Protein AF-A0A6L7SSZ6-F1 (afdb_monomer)

Sequence (116 aa):
MGSAGRGYLGCRHCTGPAGRRDGEGTGDILVRIAESVAECRTQGAIDGSYADTCMVRLRQLSIVCLDEIDDCEIMALAHSHRLSAYDASYLALALREGCALVSLDRRLNEAAVAEA

Structure (mmCIF, N/CA/C/O backbone):
data_AF-A0A6L7SSZ6-F1
#
_entry.id   AF-A0A6L7SSZ6-F1
#
loop_
_atom_site.group_PDB
_atom_site.id
_atom_site.type_symbol
_atom_site.label_atom_id
_atom_site.label_alt_id
_atom_site.label_comp_id
_atom_site.label_asym_id
_atom_site.label_entity_id
_atom_site.label_seq_id
_atom_site.pdbx_PDB_ins_code
_atom_site.Cartn_x
_atom_site.Cartn_y
_atom_site.Cartn_z
_atom_site.occupancy
_atom_site.B_iso_or_equiv
_atom_site.auth_seq_id
_atom_site.auth_comp_id
_atom_site.auth_asym_id
_atom_site.auth_atom_id
_atom_site.pdbx_PDB_model_num
ATOM 1 N N . MET A 1 1 ? -17.975 -5.563 33.595 1.00 38.09 1 MET A N 1
ATOM 2 C CA . MET A 1 1 ? -16.987 -5.918 32.556 1.00 38.09 1 MET A CA 1
ATOM 3 C C . MET A 1 1 ? -17.087 -4.881 31.461 1.00 38.09 1 MET A C 1
ATOM 5 O O . MET A 1 1 ? -18.161 -4.717 30.902 1.00 38.09 1 MET A O 1
ATOM 9 N N . GLY A 1 2 ? -16.035 -4.080 31.306 1.00 37.12 2 GLY A N 1
ATOM 10 C CA . GLY A 1 2 ? -16.028 -2.903 30.447 1.00 37.12 2 GLY A CA 1
ATOM 11 C C . GLY A 1 2 ? -15.559 -3.212 29.030 1.00 37.12 2 GLY A C 1
ATOM 12 O O . GLY A 1 2 ? -14.643 -4.003 28.835 1.00 37.12 2 GLY A O 1
ATOM 13 N N . SER A 1 3 ? -16.151 -2.517 28.069 1.00 36.22 3 SER A N 1
ATOM 14 C CA . SER A 1 3 ? -15.572 -2.266 26.753 1.00 36.22 3 SER A CA 1
ATOM 15 C C . SER A 1 3 ? -15.657 -0.761 26.522 1.00 36.22 3 SER A C 1
ATOM 17 O O . SER A 1 3 ? -16.701 -0.227 26.150 1.00 36.22 3 SER A O 1
ATOM 19 N N . ALA A 1 4 ? -14.567 -0.072 26.855 1.00 37.81 4 ALA A N 1
ATOM 20 C CA . ALA A 1 4 ? -14.392 1.343 26.583 1.00 37.81 4 ALA A CA 1
ATOM 21 C C . ALA A 1 4 ? -14.331 1.549 25.064 1.00 37.81 4 ALA A C 1
ATOM 23 O O . ALA A 1 4 ? -13.475 0.975 24.390 1.00 37.81 4 ALA A O 1
ATOM 24 N N . GLY A 1 5 ? -15.258 2.349 24.538 1.00 33.84 5 GLY A N 1
ATOM 25 C CA . GLY A 1 5 ? -15.229 2.807 23.156 1.00 33.84 5 GLY A CA 1
ATOM 26 C C . GLY A 1 5 ? -13.946 3.590 22.894 1.00 33.84 5 GLY A C 1
ATOM 27 O O . GLY A 1 5 ? -13.624 4.533 23.618 1.00 33.84 5 GLY A O 1
ATOM 28 N N . ARG A 1 6 ? -13.201 3.179 21.865 1.00 41.69 6 ARG A N 1
ATOM 29 C CA . ARG A 1 6 ? -12.061 3.927 21.336 1.00 41.69 6 ARG A CA 1
ATOM 30 C C . ARG A 1 6 ? -12.592 5.198 20.677 1.00 41.69 6 ARG A C 1
ATOM 32 O O . ARG A 1 6 ? -13.048 5.180 19.542 1.00 41.69 6 ARG A O 1
ATOM 39 N N . GLY A 1 7 ? -12.577 6.293 21.431 1.00 32.88 7 GLY A N 1
ATOM 40 C CA . GLY A 1 7 ? -12.755 7.629 20.884 1.00 32.88 7 GLY A CA 1
ATOM 41 C C . GLY A 1 7 ? -11.525 7.993 20.063 1.00 32.88 7 GLY A C 1
ATOM 42 O O . GLY A 1 7 ? -10.442 8.161 20.622 1.00 32.88 7 GLY A O 1
ATOM 43 N N . TYR A 1 8 ? -11.689 8.118 18.748 1.00 37.44 8 TYR A N 1
ATOM 44 C CA . TYR A 1 8 ? -10.710 8.789 17.903 1.00 37.44 8 TYR A CA 1
ATOM 45 C C . TYR A 1 8 ? -10.690 10.263 18.317 1.00 37.44 8 TYR A C 1
ATOM 47 O O . TYR A 1 8 ? -11.642 11.013 18.098 1.00 37.44 8 TYR A O 1
ATOM 55 N N . LEU A 1 9 ? -9.629 10.658 19.019 1.00 45.81 9 LEU A N 1
ATOM 56 C CA . LEU A 1 9 ? -9.369 12.048 19.369 1.00 45.81 9 LEU A CA 1
ATOM 57 C C . LEU A 1 9 ? -9.176 12.834 18.072 1.00 45.81 9 LEU A C 1
ATOM 59 O O . LEU A 1 9 ? -8.203 12.636 17.351 1.00 45.81 9 LEU A O 1
ATOM 63 N N . GLY A 1 10 ? -10.143 13.709 17.792 1.00 36.81 10 GLY A N 1
ATOM 64 C CA . GLY A 1 10 ? -10.191 14.541 16.600 1.00 36.81 10 GLY A CA 1
ATOM 65 C C . GLY A 1 10 ? -8.918 15.361 16.398 1.00 36.81 10 GLY A C 1
ATOM 66 O O . GLY A 1 10 ? -8.495 16.123 17.276 1.00 36.81 10 GLY A O 1
ATOM 67 N N . CYS A 1 11 ? -8.345 15.222 15.204 1.00 37.22 11 CYS A N 1
ATOM 68 C CA . CYS A 1 11 ? -7.296 16.083 14.683 1.00 37.22 11 CYS A CA 1
ATOM 69 C C . CYS A 1 11 ? -7.852 17.512 14.560 1.00 37.22 11 CYS A C 1
ATOM 71 O O . CYS A 1 11 ? -8.632 17.819 13.663 1.00 37.22 11 CYS A O 1
ATOM 73 N N . ARG A 1 12 ? -7.479 18.412 15.479 1.00 41.75 12 ARG A N 1
ATOM 74 C CA . ARG A 1 12 ? -7.939 19.819 15.478 1.00 41.75 12 ARG A CA 1
ATOM 75 C C . ARG A 1 12 ? -7.261 20.687 14.406 1.00 41.75 12 ARG A C 1
ATOM 77 O O . ARG A 1 12 ? -7.310 21.908 14.509 1.00 41.75 12 ARG A O 1
ATOM 84 N N . HIS A 1 13 ? -6.590 20.084 13.424 1.00 39.78 13 HIS A N 1
ATOM 85 C CA . HIS A 1 13 ? -5.789 20.807 12.434 1.00 39.78 13 HIS A CA 1
ATOM 86 C C . HIS A 1 13 ? -6.398 20.821 11.022 1.00 39.78 13 HIS A C 1
ATOM 88 O O . HIS A 1 13 ? -5.914 21.540 10.154 1.00 39.78 13 HIS A O 1
ATOM 94 N N . CYS A 1 14 ? -7.499 20.102 10.793 1.00 38.84 14 CYS A N 1
ATOM 95 C CA . CYS A 1 14 ? -8.150 20.002 9.485 1.00 38.84 14 CYS A CA 1
ATOM 96 C C . CYS A 1 14 ? -9.321 20.989 9.356 1.00 38.84 14 CYS A C 1
ATOM 98 O O . CYS A 1 14 ? -10.461 20.597 9.132 1.00 38.84 14 CYS A O 1
ATOM 100 N N . THR A 1 15 ? -9.066 22.286 9.523 1.00 41.16 15 THR A N 1
ATOM 101 C CA . THR A 1 15 ? -10.016 23.338 9.117 1.00 41.16 15 THR A CA 1
ATOM 102 C C . THR A 1 15 ? -9.377 24.184 8.026 1.00 41.16 15 THR A C 1
ATOM 104 O O . THR A 1 15 ? -8.845 25.258 8.286 1.00 41.16 15 THR A O 1
ATOM 107 N N . GLY A 1 16 ? -9.417 23.668 6.798 1.00 35.00 16 GLY A N 1
ATOM 108 C CA . GLY A 1 16 ? -9.105 24.391 5.566 1.00 35.00 16 GLY A CA 1
ATOM 109 C C . GLY A 1 16 ? -10.101 23.972 4.480 1.00 35.00 16 GLY A C 1
ATOM 110 O O . GLY A 1 16 ? -10.507 22.809 4.470 1.00 35.00 16 GLY A O 1
ATOM 111 N N . PRO A 1 17 ? -10.571 24.891 3.618 1.00 36.28 17 PRO A N 1
ATOM 112 C CA . PRO A 1 17 ? -11.636 24.589 2.671 1.00 36.28 17 PRO A CA 1
ATOM 113 C C . PRO A 1 17 ? -11.168 23.521 1.681 1.00 36.28 17 PRO A C 1
ATOM 115 O O . PRO A 1 17 ? -10.070 23.619 1.136 1.00 36.28 17 PRO A O 1
ATOM 118 N N . ALA A 1 18 ? -12.026 22.523 1.456 1.00 42.91 18 ALA A N 1
ATOM 119 C CA . ALA A 1 18 ? -11.896 21.503 0.424 1.00 42.91 18 ALA A CA 1
ATOM 120 C C . ALA A 1 18 ? -11.841 22.170 -0.962 1.00 42.91 18 ALA A C 1
ATOM 122 O O . ALA A 1 18 ? -12.848 22.342 -1.649 1.00 42.91 18 ALA A O 1
ATOM 123 N N . GLY A 1 19 ? -10.652 22.633 -1.340 1.00 32.94 19 GLY A N 1
ATOM 124 C CA . GLY A 1 19 ? -10.360 23.095 -2.681 1.00 32.94 19 GLY A CA 1
ATOM 125 C C . GLY A 1 19 ? -10.348 21.885 -3.597 1.00 32.94 19 GLY A C 1
ATOM 126 O O . GLY A 1 19 ? -9.519 20.994 -3.417 1.00 32.94 19 GLY A O 1
ATOM 127 N N . ARG A 1 20 ? -11.265 21.867 -4.572 1.00 39.50 20 ARG A N 1
ATOM 128 C CA . ARG A 1 20 ? -11.129 21.051 -5.783 1.00 39.50 20 ARG A CA 1
ATOM 129 C C . ARG A 1 20 ? -9.689 21.183 -6.269 1.00 39.50 20 ARG A C 1
ATOM 131 O O . ARG A 1 20 ? -9.262 22.287 -6.604 1.00 39.50 20 ARG A O 1
ATOM 138 N N . ARG A 1 21 ? -8.948 20.081 -6.245 1.00 41.78 21 ARG A N 1
ATOM 139 C CA . ARG A 1 21 ? -7.670 19.969 -6.934 1.00 41.78 21 ARG A CA 1
ATOM 140 C C . ARG A 1 21 ? -7.912 19.056 -8.112 1.00 41.78 21 ARG A C 1
ATOM 142 O O . ARG A 1 21 ? -8.207 17.878 -7.946 1.00 41.78 21 ARG A O 1
ATOM 149 N N . ASP A 1 22 ? -7.905 19.687 -9.274 1.00 34.69 22 ASP A N 1
ATOM 150 C CA . ASP A 1 22 ? -7.999 19.047 -10.568 1.00 34.69 22 ASP A CA 1
ATOM 151 C C . ASP A 1 22 ? -6.916 17.960 -10.654 1.00 34.69 22 ASP A C 1
ATOM 153 O O . ASP A 1 22 ? -5.771 18.166 -10.245 1.00 34.69 22 ASP A O 1
ATOM 157 N N . GLY A 1 23 ? -7.338 16.765 -11.069 1.00 40.56 23 GLY A N 1
ATOM 158 C CA . GLY A 1 23 ? -6.553 15.540 -11.015 1.00 40.56 23 GLY A CA 1
ATOM 159 C C . GLY A 1 23 ? -5.404 15.545 -12.011 1.00 40.56 23 GLY A C 1
ATOM 160 O O . GLY A 1 23 ? -5.582 15.183 -13.172 1.00 40.56 23 GLY A O 1
ATOM 161 N N . GLU A 1 24 ? -4.215 15.898 -11.534 1.00 38.41 24 GLU A N 1
ATOM 162 C CA . GLU A 1 24 ? -2.971 15.718 -12.274 1.00 38.41 24 GLU A CA 1
ATOM 163 C C . GLU A 1 24 ? -1.961 14.942 -11.413 1.00 38.41 24 GLU A C 1
ATOM 165 O O . GLU A 1 24 ? -1.105 15.485 -10.718 1.00 38.41 24 GLU A O 1
ATOM 170 N N . GLY A 1 25 ? -2.163 13.620 -11.425 1.00 43.94 25 GLY A N 1
ATOM 171 C CA . GLY A 1 25 ? -1.136 12.579 -11.490 1.00 43.94 25 GLY A CA 1
ATOM 172 C C . GLY A 1 25 ? 0.022 12.667 -10.503 1.00 43.94 25 GLY A C 1
ATOM 173 O O . GLY A 1 25 ? 1.135 13.007 -10.891 1.00 43.94 25 GLY A O 1
ATOM 174 N N . THR A 1 26 ? -0.195 12.268 -9.249 1.00 42.97 26 THR A N 1
ATOM 175 C CA . THR A 1 26 ? 0.906 12.093 -8.274 1.00 42.97 26 THR A CA 1
ATOM 176 C C . THR A 1 26 ? 1.162 10.624 -7.892 1.00 42.97 26 THR A C 1
ATOM 178 O O . THR A 1 26 ? 1.981 10.337 -7.025 1.00 42.97 26 THR A O 1
ATOM 181 N N . GLY A 1 27 ? 0.574 9.642 -8.579 1.00 50.62 27 GLY A N 1
ATOM 182 C CA . GLY A 1 27 ? 0.828 8.247 -8.209 1.00 50.62 27 GLY A CA 1
ATOM 183 C C . GLY A 1 27 ? 0.410 7.217 -9.235 1.00 50.62 27 GLY A C 1
ATOM 184 O O . GLY A 1 27 ? -0.319 6.293 -8.892 1.00 50.62 27 GLY A O 1
ATOM 185 N N . ASP A 1 28 ? 0.873 7.334 -10.479 1.00 60.53 28 ASP A N 1
ATOM 186 C CA . ASP A 1 28 ? 0.693 6.233 -11.421 1.00 60.53 28 ASP A CA 1
ATOM 187 C C . ASP A 1 28 ? 1.584 5.058 -10.982 1.00 60.53 28 ASP A C 1
ATOM 189 O O . ASP A 1 28 ? 2.798 5.039 -11.201 1.00 60.53 28 ASP A O 1
ATOM 193 N N . ILE A 1 29 ? 0.979 4.071 -10.318 1.00 64.69 29 ILE A N 1
ATOM 194 C CA . ILE A 1 29 ? 1.622 2.808 -9.930 1.00 64.69 29 ILE A CA 1
ATOM 195 C C . ILE A 1 29 ? 2.332 2.179 -11.143 1.00 64.69 29 ILE A C 1
ATOM 197 O O . ILE A 1 29 ? 3.377 1.543 -10.984 1.00 64.69 29 ILE A O 1
ATOM 201 N N . LEU A 1 30 ? 1.836 2.413 -12.365 1.00 60.16 30 LEU A N 1
ATOM 202 C CA . LEU A 1 30 ? 2.461 1.929 -13.593 1.00 60.16 30 LEU A CA 1
ATOM 203 C C . LEU A 1 30 ? 3.817 2.585 -13.867 1.00 60.16 30 LEU A C 1
ATOM 205 O O . LE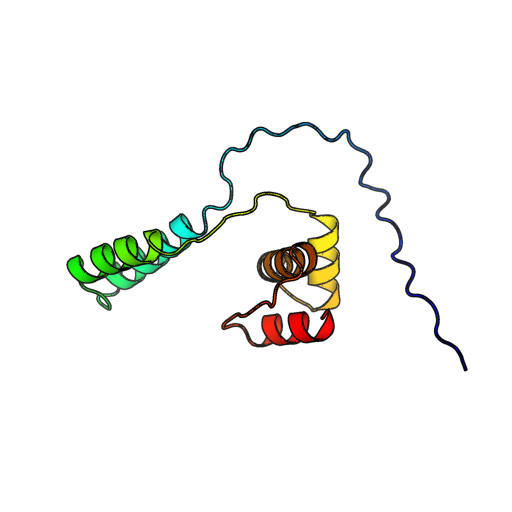U A 1 30 ? 4.697 1.910 -14.400 1.00 60.16 30 LEU A O 1
ATOM 209 N N . VAL A 1 31 ? 4.022 3.850 -13.486 1.00 63.31 31 VAL A N 1
ATOM 210 C CA . VAL A 1 31 ? 5.322 4.533 -13.622 1.00 63.31 31 VAL A CA 1
ATOM 211 C C . VAL A 1 31 ? 6.353 3.871 -12.715 1.00 63.31 31 VAL A C 1
ATOM 213 O O . VAL A 1 31 ? 7.432 3.515 -13.181 1.00 63.31 31 VAL A O 1
ATOM 216 N N . ARG A 1 32 ? 5.995 3.573 -11.461 1.00 66.19 32 ARG A N 1
ATOM 217 C CA . ARG A 1 32 ? 6.897 2.857 -10.541 1.00 66.19 32 ARG A CA 1
ATOM 218 C C . ARG A 1 32 ? 7.194 1.428 -10.988 1.00 66.19 32 ARG A C 1
ATOM 220 O O . ARG A 1 32 ? 8.322 0.959 -10.840 1.00 66.19 32 ARG A O 1
ATOM 227 N N . ILE A 1 33 ? 6.203 0.724 -11.538 1.00 70.12 33 ILE A N 1
ATOM 228 C CA . ILE A 1 33 ? 6.426 -0.616 -12.095 1.00 70.12 33 ILE A CA 1
ATOM 229 C C . ILE A 1 33 ? 7.353 -0.534 -13.317 1.00 70.12 33 ILE A C 1
ATOM 231 O O . ILE A 1 33 ? 8.275 -1.340 -13.431 1.00 70.12 33 ILE A O 1
ATOM 235 N N . ALA A 1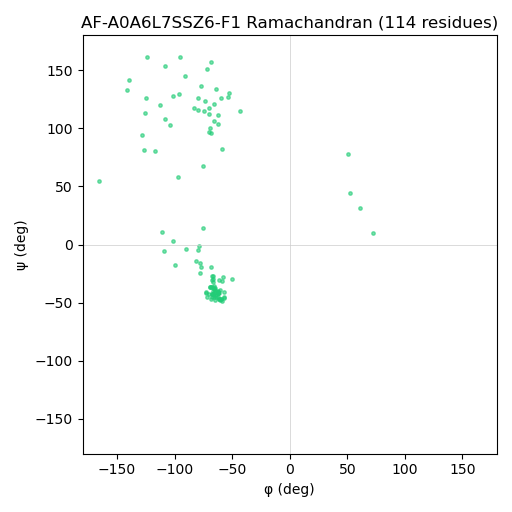 34 ? 7.166 0.453 -14.197 1.00 67.94 34 ALA A N 1
ATOM 236 C CA . ALA A 1 34 ? 8.033 0.664 -15.354 1.00 67.94 34 ALA A CA 1
ATOM 237 C C . ALA A 1 34 ? 9.481 0.980 -14.946 1.00 67.94 34 ALA A C 1
ATOM 239 O O . ALA A 1 34 ? 10.413 0.437 -15.540 1.00 67.94 34 ALA A O 1
ATOM 240 N N . GLU A 1 35 ? 9.674 1.805 -13.914 1.00 73.31 35 GLU A N 1
ATOM 241 C CA . GLU A 1 35 ? 10.992 2.110 -13.346 1.00 73.31 35 GLU A CA 1
ATOM 242 C C . GLU A 1 35 ? 11.671 0.855 -12.786 1.00 73.31 35 GLU A C 1
ATOM 244 O O . GLU A 1 35 ? 12.822 0.578 -13.126 1.00 73.31 35 GLU A O 1
ATOM 249 N N . SER A 1 36 ? 10.948 0.041 -12.011 1.00 73.81 36 SER A N 1
ATOM 250 C CA . SER A 1 36 ? 11.478 -1.223 -11.483 1.00 73.81 36 SER A CA 1
ATOM 251 C C . SER A 1 36 ? 11.860 -2.203 -12.602 1.00 73.81 36 SER A C 1
ATOM 253 O O . SER A 1 36 ? 12.926 -2.818 -12.556 1.00 73.81 36 SER A O 1
ATOM 255 N N . VAL A 1 37 ? 11.041 -2.309 -13.654 1.00 69.88 37 VAL A N 1
ATOM 256 C CA . VAL A 1 37 ? 11.350 -3.140 -14.831 1.00 69.88 37 VAL A CA 1
ATOM 257 C C . VAL A 1 37 ? 12.584 -2.612 -15.576 1.00 69.88 37 VAL A C 1
ATOM 259 O O . VAL A 1 37 ? 13.422 -3.404 -16.020 1.00 69.88 37 VAL A O 1
ATOM 262 N N . ALA A 1 38 ? 12.739 -1.290 -15.689 1.00 66.69 38 ALA A N 1
ATOM 263 C CA . ALA A 1 38 ? 13.914 -0.672 -16.297 1.00 66.69 38 ALA A CA 1
ATOM 264 C C . ALA A 1 38 ? 15.193 -0.929 -15.481 1.00 66.69 38 ALA A C 1
ATOM 266 O O . ALA A 1 38 ? 16.245 -1.190 -16.065 1.00 66.69 38 ALA A O 1
ATOM 267 N N . GLU A 1 39 ? 15.107 -0.926 -14.152 1.00 75.50 39 GLU A N 1
ATOM 268 C CA . GLU A 1 39 ? 16.230 -1.251 -13.268 1.00 75.50 39 GLU A CA 1
ATOM 269 C C . GLU A 1 39 ? 16.643 -2.730 -13.375 1.00 75.50 39 GLU A C 1
ATOM 271 O O . GLU A 1 39 ? 17.824 -3.046 -13.522 1.00 75.50 39 GLU A O 1
ATOM 276 N N . CYS A 1 40 ? 15.687 -3.663 -13.422 1.00 64.75 40 CYS A N 1
ATOM 277 C CA . CYS A 1 40 ? 16.008 -5.076 -13.659 1.00 64.75 40 CYS A CA 1
ATOM 278 C C . CYS A 1 40 ? 16.680 -5.309 -15.025 1.00 64.75 40 CYS A C 1
ATOM 280 O O . CYS A 1 40 ? 17.514 -6.211 -15.167 1.00 64.75 40 CYS A O 1
ATOM 282 N N . ARG A 1 41 ? 16.359 -4.485 -16.032 1.00 64.06 41 ARG A N 1
ATOM 283 C CA . ARG A 1 41 ? 17.035 -4.511 -17.335 1.00 64.06 41 ARG A CA 1
ATOM 284 C C . ARG A 1 41 ? 18.489 -4.050 -17.230 1.00 64.06 41 ARG A C 1
ATOM 286 O O . ARG A 1 41 ? 19.361 -4.696 -17.808 1.00 64.06 41 ARG A O 1
ATOM 293 N N . THR A 1 42 ? 18.778 -2.961 -16.513 1.00 70.50 42 THR A N 1
ATOM 294 C CA . THR A 1 42 ? 20.161 -2.459 -16.371 1.00 70.50 42 THR A CA 1
ATOM 295 C C . THR A 1 42 ? 21.044 -3.411 -15.564 1.00 70.50 42 THR A C 1
ATOM 297 O O . THR A 1 42 ? 22.244 -3.490 -15.817 1.00 70.50 42 THR A O 1
ATOM 300 N N . GLN A 1 43 ? 20.449 -4.198 -14.666 1.00 73.50 43 GLN A N 1
ATOM 301 C CA . GLN A 1 43 ? 21.120 -5.267 -13.918 1.00 73.50 43 GLN A CA 1
ATOM 302 C C . GLN A 1 43 ? 21.323 -6.563 -14.733 1.00 73.50 43 GLN A C 1
ATOM 304 O O . GLN A 1 43 ? 21.896 -7.524 -14.222 1.00 73.50 43 GLN A O 1
ATOM 309 N N . GLY A 1 44 ? 20.872 -6.612 -15.994 1.00 68.50 44 GLY A N 1
ATOM 310 C CA . GLY A 1 44 ? 21.030 -7.772 -16.881 1.00 68.50 44 GLY A CA 1
ATOM 311 C C . GLY A 1 44 ? 20.148 -8.972 -16.523 1.00 68.50 44 GLY A C 1
ATOM 312 O O . GLY A 1 44 ? 20.324 -10.048 -17.090 1.00 68.50 44 GLY A O 1
ATOM 313 N N . ALA A 1 45 ? 19.196 -8.801 -15.601 1.00 68.06 45 ALA A N 1
ATOM 314 C CA . ALA A 1 45 ? 18.279 -9.856 -15.179 1.00 68.06 45 ALA A CA 1
ATOM 315 C C . ALA A 1 45 ? 17.159 -10.114 -16.207 1.00 68.06 45 ALA A C 1
ATOM 317 O O . ALA A 1 45 ? 16.524 -11.167 -16.168 1.00 68.06 45 ALA A O 1
ATOM 318 N N . ILE A 1 46 ? 16.898 -9.159 -17.113 1.00 72.44 46 ILE A N 1
ATOM 319 C CA . ILE A 1 46 ? 15.787 -9.197 -18.074 1.00 72.44 46 ILE A CA 1
ATOM 320 C C . ILE A 1 46 ? 16.229 -8.635 -19.440 1.00 72.44 46 ILE A C 1
ATOM 322 O O . ILE A 1 46 ? 16.830 -7.563 -19.515 1.00 72.44 46 ILE A O 1
ATOM 326 N N . ASP A 1 47 ? 15.903 -9.344 -20.527 1.00 76.50 47 ASP A N 1
ATOM 327 C CA . ASP A 1 47 ? 16.070 -8.890 -21.919 1.00 76.50 47 ASP A CA 1
ATOM 328 C C . ASP A 1 47 ? 15.058 -7.780 -22.295 1.00 76.50 47 ASP A C 1
ATOM 330 O O . ASP A 1 47 ? 13.937 -7.736 -21.789 1.00 76.50 47 ASP A O 1
ATOM 334 N N . GLY A 1 48 ? 15.428 -6.897 -23.229 1.00 70.12 48 GLY A N 1
ATOM 335 C CA . GLY A 1 48 ? 14.583 -5.792 -23.690 1.00 70.12 48 GLY A CA 1
ATOM 336 C C . GLY A 1 48 ? 13.223 -6.235 -24.242 1.00 70.12 48 GLY A C 1
ATOM 337 O O . GLY A 1 48 ? 12.215 -5.622 -23.898 1.00 70.12 48 GLY A O 1
ATOM 338 N N . SER A 1 49 ? 13.159 -7.331 -25.011 1.00 76.19 49 SER A N 1
ATOM 339 C CA . SER A 1 49 ? 11.875 -7.817 -25.552 1.00 76.19 49 SER A CA 1
ATOM 340 C C . SER A 1 49 ? 10.939 -8.342 -24.455 1.00 76.19 49 SER A C 1
ATOM 342 O O . SER A 1 49 ? 9.711 -8.222 -24.542 1.00 76.19 49 SER A O 1
ATOM 344 N N . TYR A 1 50 ? 11.525 -8.884 -23.384 1.00 76.44 50 TYR A N 1
ATOM 345 C CA . TYR A 1 50 ? 10.787 -9.385 -22.234 1.00 76.44 50 TYR A CA 1
ATOM 346 C C . TYR A 1 50 ? 10.220 -8.238 -21.388 1.00 76.44 50 TYR A C 1
ATOM 348 O O . TYR A 1 50 ? 9.062 -8.303 -20.979 1.00 76.44 50 TYR A O 1
ATOM 356 N N . ALA A 1 51 ? 10.984 -7.159 -21.189 1.00 73.88 51 ALA A N 1
ATOM 357 C CA . ALA A 1 51 ? 10.517 -5.958 -20.491 1.00 73.88 51 ALA A CA 1
ATOM 358 C C . ALA A 1 51 ? 9.301 -5.319 -21.190 1.00 73.88 51 ALA A C 1
ATOM 360 O O . ALA A 1 51 ? 8.286 -5.053 -20.541 1.00 73.88 51 ALA A O 1
ATOM 361 N N . ASP A 1 52 ? 9.357 -5.160 -22.515 1.00 77.88 52 ASP A N 1
ATOM 362 C CA . ASP A 1 52 ? 8.252 -4.591 -23.298 1.00 77.88 52 ASP A CA 1
ATOM 363 C C . ASP A 1 52 ? 6.999 -5.478 -23.238 1.00 77.88 52 ASP A C 1
ATOM 365 O O . ASP A 1 52 ? 5.885 -4.996 -23.012 1.00 77.88 52 ASP A O 1
ATOM 369 N N . THR A 1 53 ? 7.177 -6.798 -23.361 1.00 83.25 53 THR A N 1
ATOM 370 C CA . THR A 1 53 ? 6.077 -7.770 -23.255 1.00 83.25 53 THR A CA 1
ATOM 371 C C . THR A 1 53 ? 5.419 -7.732 -21.874 1.00 83.25 53 THR A C 1
ATOM 373 O O . THR A 1 53 ? 4.190 -7.794 -21.771 1.00 83.25 53 THR A O 1
ATOM 376 N N . CYS A 1 54 ? 6.211 -7.600 -20.807 1.00 76.31 54 CYS A N 1
ATOM 377 C CA . CYS A 1 54 ? 5.700 -7.441 -19.447 1.00 76.31 54 CYS A CA 1
ATOM 378 C C . CYS A 1 54 ? 4.852 -6.174 -19.314 1.00 76.31 54 CYS A C 1
ATOM 380 O O . CYS A 1 54 ? 3.734 -6.251 -18.806 1.00 76.31 54 CYS A O 1
ATOM 382 N N . MET A 1 55 ? 5.323 -5.035 -19.829 1.00 81.00 55 MET A N 1
ATOM 383 C CA . MET A 1 55 ? 4.574 -3.776 -19.756 1.00 81.00 55 MET A CA 1
ATOM 384 C C . MET A 1 55 ? 3.267 -3.819 -20.556 1.00 81.00 55 MET A C 1
ATOM 386 O O . MET A 1 55 ? 2.250 -3.305 -20.089 1.00 81.00 55 MET A O 1
ATOM 390 N N . VAL A 1 56 ? 3.251 -4.471 -21.725 1.00 83.44 56 VAL A N 1
ATOM 391 C CA . VAL A 1 56 ? 2.015 -4.676 -22.502 1.00 83.44 56 VAL A CA 1
ATOM 392 C C . VAL A 1 56 ? 1.005 -5.512 -21.717 1.00 83.44 56 VAL A C 1
ATOM 394 O O . VAL A 1 56 ? -0.165 -5.140 -21.648 1.00 83.44 56 VAL A O 1
ATOM 397 N N . ARG A 1 57 ? 1.443 -6.606 -21.085 1.00 82.81 57 ARG A N 1
ATOM 398 C CA . ARG A 1 57 ? 0.565 -7.458 -20.265 1.00 82.81 57 ARG A CA 1
ATOM 399 C C . ARG A 1 57 ? 0.061 -6.739 -19.016 1.00 82.81 57 ARG A C 1
ATOM 401 O O . ARG A 1 57 ? -1.111 -6.865 -18.685 1.00 82.81 57 ARG A O 1
ATOM 408 N N . LEU A 1 58 ? 0.911 -5.956 -18.354 1.00 80.00 58 LEU A N 1
ATOM 409 C CA . LEU A 1 58 ? 0.529 -5.164 -17.181 1.00 80.00 58 LEU A CA 1
ATOM 410 C C . LEU A 1 58 ? -0.545 -4.128 -17.520 1.00 80.00 58 LEU A C 1
ATOM 412 O O . LEU A 1 58 ? -1.504 -3.985 -16.772 1.00 80.00 58 LEU A O 1
ATOM 416 N N . ARG A 1 59 ? -0.438 -3.464 -18.677 1.00 77.56 59 ARG A N 1
ATOM 417 C CA . ARG A 1 59 ? -1.457 -2.509 -19.151 1.00 77.56 59 ARG A CA 1
ATOM 418 C C . ARG A 1 59 ? -2.786 -3.162 -19.536 1.00 77.56 59 ARG A C 1
ATOM 420 O O . ARG A 1 59 ? -3.788 -2.465 -19.634 1.00 77.56 59 ARG A O 1
ATOM 427 N N . GLN A 1 60 ? -2.799 -4.470 -19.791 1.00 82.50 60 GLN A N 1
ATOM 428 C CA . GLN A 1 60 ? -4.028 -5.227 -20.051 1.00 82.50 60 GLN A CA 1
ATOM 429 C C . GLN A 1 60 ? -4.757 -5.621 -18.760 1.00 82.50 60 GLN A C 1
ATOM 431 O O . GLN A 1 60 ? -5.919 -6.021 -18.822 1.00 82.50 60 GLN A O 1
ATOM 436 N N . LEU A 1 61 ? -4.101 -5.514 -17.601 1.00 78.31 61 LEU A N 1
ATOM 437 C CA . LEU A 1 61 ? -4.758 -5.673 -16.312 1.00 78.31 61 LEU A CA 1
ATOM 438 C C . LEU A 1 61 ? -5.547 -4.401 -15.996 1.00 78.31 61 LEU A C 1
ATOM 440 O O . LEU A 1 61 ? -5.061 -3.287 -16.176 1.00 78.31 61 LEU A O 1
ATOM 444 N N . SER A 1 62 ? -6.767 -4.567 -15.496 1.00 69.88 62 SER A N 1
ATOM 445 C CA . SER A 1 62 ? -7.638 -3.473 -15.064 1.00 69.88 62 SER A CA 1
ATOM 446 C C . SER A 1 62 ? -7.171 -2.900 -13.721 1.00 69.88 62 SER A C 1
ATOM 448 O O . SER A 1 62 ? -7.824 -3.091 -12.695 1.00 69.88 62 SER A O 1
ATOM 450 N N . ILE A 1 63 ? -6.007 -2.247 -13.722 1.00 73.44 63 ILE A N 1
ATOM 451 C CA . ILE A 1 63 ? -5.442 -1.548 -12.564 1.00 73.44 63 ILE A CA 1
ATOM 452 C C . ILE A 1 63 ? -6.076 -0.159 -12.508 1.00 73.44 63 ILE A C 1
ATOM 454 O O . ILE A 1 63 ? -5.917 0.642 -13.427 1.00 73.44 63 ILE A O 1
ATOM 458 N N . VAL A 1 64 ? -6.806 0.114 -11.431 1.00 74.44 64 VAL A N 1
ATOM 459 C CA . VAL A 1 64 ? -7.414 1.422 -11.170 1.00 74.44 64 VAL A CA 1
ATOM 460 C C . VAL A 1 64 ? -6.552 2.146 -10.144 1.00 74.44 64 VAL A C 1
ATOM 462 O O . VAL A 1 64 ? -6.253 1.590 -9.090 1.00 74.44 64 VAL A O 1
ATOM 465 N N . CYS A 1 65 ? -6.152 3.376 -10.459 1.00 70.12 65 CYS A N 1
ATOM 466 C CA . CYS A 1 65 ? -5.497 4.265 -9.505 1.00 70.12 65 CYS A CA 1
ATOM 467 C C . CYS A 1 65 ? -6.557 5.190 -8.905 1.00 70.12 65 CYS A C 1
ATOM 469 O O . CYS A 1 65 ? -7.350 5.780 -9.639 1.00 70.12 65 CYS A O 1
ATOM 471 N N . LEU A 1 66 ? -6.590 5.277 -7.578 1.00 71.12 66 LEU A N 1
ATOM 472 C CA . LEU A 1 66 ? -7.515 6.129 -6.839 1.00 71.12 66 LEU A CA 1
ATOM 473 C C . LEU A 1 66 ? -6.701 7.231 -6.158 1.00 71.12 66 LEU A C 1
ATOM 475 O O . LEU A 1 66 ? -5.816 6.936 -5.360 1.00 71.12 66 LEU A O 1
ATOM 479 N N . ASP A 1 67 ? -7.006 8.485 -6.489 1.00 67.81 67 ASP A N 1
ATOM 480 C CA . ASP A 1 67 ? -6.237 9.661 -6.047 1.00 67.81 67 ASP A CA 1
ATOM 481 C C . ASP A 1 67 ? -6.738 10.256 -4.720 1.00 67.81 67 ASP A C 1
ATOM 483 O O . ASP A 1 67 ? -6.156 11.204 -4.191 1.00 67.81 67 ASP A O 1
ATOM 487 N N . GLU A 1 68 ? -7.825 9.723 -4.160 1.00 69.19 68 GLU A N 1
ATOM 488 C CA . GLU A 1 68 ? -8.335 10.199 -2.880 1.00 69.19 68 GLU A CA 1
ATOM 489 C C . GLU A 1 68 ? -7.433 9.704 -1.747 1.00 69.19 68 GLU A C 1
ATOM 491 O O . GLU A 1 68 ? -7.342 8.503 -1.483 1.00 69.19 68 GLU A O 1
ATOM 496 N N . ILE A 1 69 ? -6.781 10.646 -1.070 1.00 74.56 69 ILE A N 1
ATOM 497 C CA . ILE A 1 69 ? -5.864 10.405 0.041 1.00 74.56 69 ILE A CA 1
ATOM 498 C C . ILE A 1 69 ? -6.334 11.226 1.246 1.00 74.56 69 ILE A C 1
ATOM 500 O O . ILE A 1 69 ? -6.491 12.443 1.140 1.00 74.56 69 ILE A O 1
ATOM 504 N N . ASP A 1 70 ? -6.528 10.570 2.393 1.00 84.62 70 ASP A N 1
ATOM 505 C CA . ASP A 1 70 ? -6.696 11.233 3.690 1.00 84.62 70 ASP A CA 1
ATOM 506 C C . ASP A 1 70 ? -5.400 11.093 4.504 1.00 84.62 70 ASP A C 1
ATOM 508 O O . ASP A 1 70 ? -5.095 10.046 5.079 1.00 84.62 70 ASP A O 1
ATOM 512 N N . ASP A 1 71 ? -4.619 12.175 4.559 1.00 86.00 71 ASP A N 1
ATOM 513 C CA . ASP A 1 71 ? -3.339 12.202 5.272 1.00 86.00 71 ASP A CA 1
ATOM 514 C C . ASP A 1 71 ? -3.490 11.879 6.770 1.00 86.00 71 ASP A C 1
ATOM 516 O O . ASP A 1 71 ? -2.584 11.306 7.379 1.00 86.00 71 ASP A O 1
ATOM 520 N N . CYS A 1 72 ? -4.621 12.235 7.390 1.00 89.50 72 CYS A N 1
ATOM 521 C CA . CYS A 1 72 ? -4.841 11.973 8.812 1.00 89.50 72 CYS A CA 1
ATOM 522 C C . CYS A 1 72 ? -5.094 10.490 9.072 1.00 89.50 72 CYS A C 1
ATOM 524 O O . CYS A 1 72 ? -4.540 9.937 10.027 1.00 89.50 72 CYS A O 1
ATOM 526 N N . GLU A 1 73 ? -5.889 9.852 8.217 1.00 89.56 73 GLU A N 1
ATOM 527 C CA . GLU A 1 73 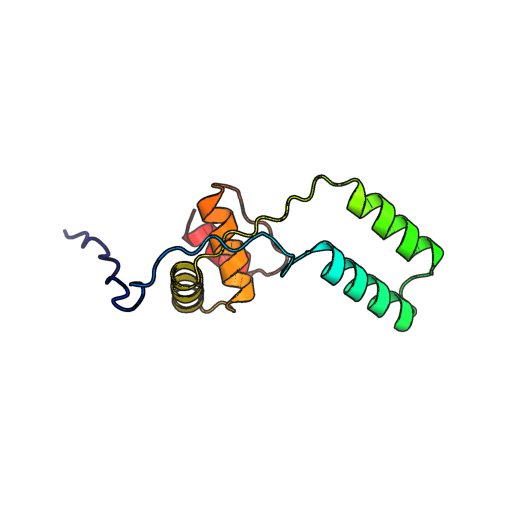? -6.125 8.409 8.256 1.00 89.56 73 GLU A CA 1
ATOM 528 C C . GLU A 1 73 ? -4.813 7.635 8.067 1.00 89.56 73 GLU A C 1
ATOM 530 O O . GLU A 1 73 ? -4.472 6.772 8.883 1.00 89.56 73 GLU A O 1
ATOM 535 N N . ILE A 1 74 ? -4.014 8.017 7.066 1.00 89.69 74 ILE A N 1
ATOM 536 C CA . ILE A 1 74 ? -2.714 7.391 6.79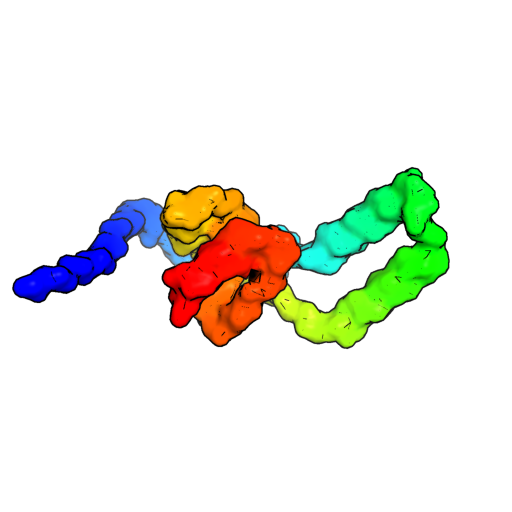2 1.00 89.69 74 ILE A CA 1
ATOM 537 C C . ILE A 1 74 ? -1.784 7.508 7.994 1.00 89.69 74 ILE A C 1
ATOM 539 O O . ILE A 1 74 ? -1.184 6.516 8.410 1.00 89.69 74 ILE A O 1
ATOM 543 N N . MET A 1 75 ? -1.651 8.701 8.576 1.00 91.75 75 MET A N 1
ATOM 544 C CA . MET A 1 75 ? -0.752 8.902 9.715 1.00 91.75 75 MET A CA 1
ATOM 545 C C . MET A 1 75 ? -1.221 8.127 10.954 1.00 91.75 75 MET A C 1
ATOM 547 O O . MET A 1 75 ? -0.390 7.589 11.693 1.00 91.75 75 MET A O 1
ATOM 551 N N . ALA A 1 76 ? -2.536 8.012 11.166 1.00 92.44 76 ALA A N 1
ATOM 552 C CA . ALA A 1 76 ? -3.101 7.219 12.254 1.00 92.44 76 ALA A CA 1
ATOM 553 C C . ALA A 1 76 ? -2.822 5.715 12.082 1.00 92.44 76 ALA A C 1
ATOM 555 O O . ALA A 1 76 ? -2.417 5.054 13.047 1.00 92.44 76 ALA A O 1
ATOM 556 N N . LEU A 1 77 ? -2.970 5.183 10.866 1.00 91.88 77 LEU A N 1
ATOM 557 C CA . LEU A 1 77 ? -2.683 3.780 10.546 1.00 91.88 77 LEU A CA 1
ATOM 558 C C . LEU A 1 77 ? -1.180 3.482 10.595 1.00 91.88 77 LEU A C 1
ATOM 560 O O . LEU A 1 77 ? -0.764 2.489 11.200 1.00 91.88 77 LEU A O 1
ATOM 564 N N . ALA A 1 78 ? -0.356 4.378 10.048 1.00 92.75 78 ALA A N 1
ATOM 565 C CA . ALA A 1 78 ? 1.100 4.284 10.100 1.00 92.75 78 ALA A CA 1
ATOM 566 C C . ALA A 1 78 ? 1.597 4.203 11.547 1.00 92.75 78 ALA A C 1
ATOM 568 O O . ALA A 1 78 ? 2.422 3.348 11.879 1.00 92.75 78 ALA A O 1
ATOM 569 N N . HIS A 1 79 ? 1.057 5.045 12.433 1.00 93.50 79 HIS A N 1
ATOM 570 C CA . HIS A 1 79 ? 1.418 5.024 13.846 1.00 93.50 79 HIS A CA 1
ATOM 571 C C . HIS A 1 79 ? 0.925 3.757 14.560 1.00 93.50 79 HIS A C 1
ATOM 573 O O . HIS A 1 79 ? 1.706 3.112 15.264 1.00 93.50 79 HIS A O 1
ATOM 579 N N . SER A 1 80 ? -0.340 3.379 14.354 1.00 93.75 80 SER A N 1
ATOM 580 C CA . SER A 1 80 ? -0.976 2.237 15.028 1.00 93.75 80 SER A CA 1
ATOM 581 C C . SER A 1 80 ? -0.294 0.906 14.703 1.00 93.75 80 SER A C 1
ATOM 583 O O . SER A 1 80 ? -0.024 0.114 15.607 1.00 93.75 80 SER A O 1
ATOM 585 N N . HIS A 1 81 ? 0.070 0.698 13.436 1.00 92.25 81 HIS A N 1
ATOM 586 C CA . HIS A 1 81 ? 0.668 -0.555 12.952 1.00 92.25 81 HIS A CA 1
ATOM 587 C C . HIS A 1 81 ? 2.189 -0.486 12.762 1.00 92.25 81 HIS A C 1
ATOM 589 O O . HIS A 1 81 ? 2.819 -1.460 12.343 1.00 92.25 81 HIS A O 1
ATOM 595 N N . ARG A 1 82 ? 2.813 0.653 13.100 1.00 91.38 82 ARG A N 1
ATOM 596 C CA . ARG A 1 82 ? 4.247 0.932 12.871 1.00 91.38 82 ARG A CA 1
ATOM 597 C C . ARG A 1 82 ? 4.663 0.685 11.415 1.00 91.38 82 ARG A C 1
ATOM 599 O O . ARG A 1 82 ? 5.699 0.056 11.161 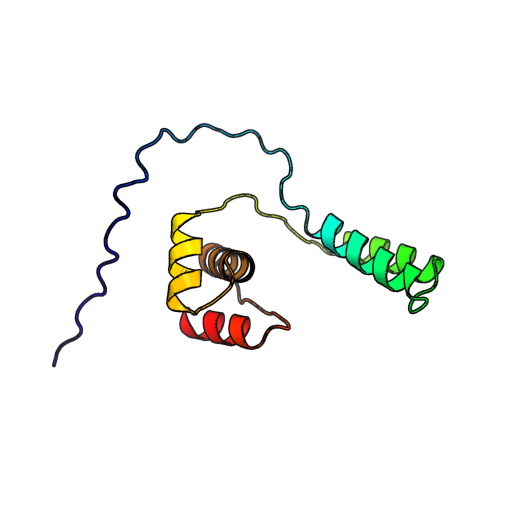1.00 91.38 82 ARG A O 1
ATOM 606 N N . LEU A 1 83 ? 3.830 1.148 10.490 1.00 89.62 83 LEU A N 1
ATOM 607 C CA . LEU A 1 83 ? 4.026 1.066 9.045 1.00 89.62 83 LEU A CA 1
ATOM 608 C C . LEU A 1 83 ? 4.651 2.357 8.508 1.00 89.62 83 LEU A C 1
ATOM 610 O O . LEU A 1 83 ? 4.604 3.403 9.160 1.00 89.62 83 LEU A O 1
ATOM 614 N N . SER A 1 84 ? 5.236 2.293 7.311 1.00 88.94 84 SER A N 1
ATOM 615 C CA . SER A 1 84 ? 5.572 3.515 6.579 1.00 88.94 84 SER A CA 1
ATOM 616 C C . SER A 1 84 ? 4.283 4.223 6.135 1.00 88.94 84 SER A C 1
ATOM 618 O O . SER A 1 84 ? 3.244 3.582 5.985 1.00 88.94 84 SER A O 1
ATOM 620 N N . ALA A 1 85 ? 4.337 5.536 5.886 1.00 83.69 85 ALA A N 1
ATOM 621 C CA . ALA A 1 85 ? 3.186 6.262 5.333 1.00 83.69 85 ALA A CA 1
ATOM 622 C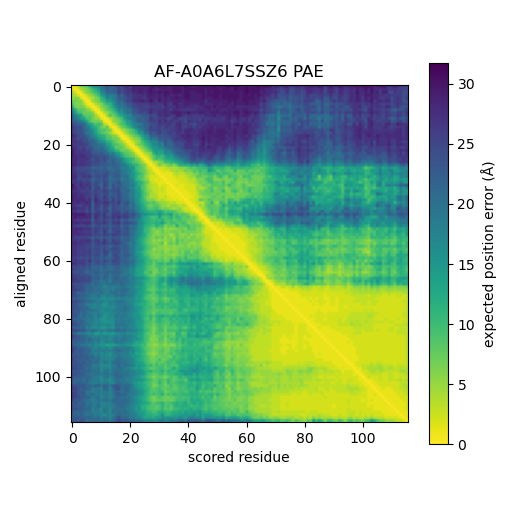 C . ALA A 1 85 ? 2.729 5.680 3.980 1.00 83.69 85 ALA A C 1
ATOM 624 O O . ALA A 1 85 ? 1.553 5.734 3.647 1.00 83.69 85 ALA A O 1
ATOM 625 N N . TYR A 1 86 ? 3.655 5.078 3.229 1.00 85.69 86 TYR A N 1
ATOM 626 C CA . TYR A 1 86 ? 3.377 4.408 1.963 1.00 85.69 86 TYR A CA 1
ATOM 627 C C . TYR A 1 86 ? 2.617 3.087 2.150 1.00 85.69 86 TYR A C 1
ATOM 629 O O . TYR A 1 86 ? 1.631 2.836 1.473 1.00 85.69 86 TYR A O 1
ATOM 637 N N . ASP A 1 87 ? 3.019 2.248 3.103 1.00 88.19 87 ASP A N 1
ATOM 638 C CA . ASP A 1 87 ? 2.287 1.002 3.374 1.00 88.19 87 ASP A CA 1
ATOM 639 C C . ASP A 1 87 ? 0.920 1.296 4.009 1.00 88.19 87 ASP A C 1
ATOM 641 O O . ASP A 1 87 ? -0.078 0.646 3.700 1.00 88.19 87 ASP A O 1
ATOM 645 N N . ALA A 1 88 ? 0.859 2.319 4.865 1.00 89.75 88 ALA A N 1
ATOM 646 C CA . ALA A 1 88 ? -0.382 2.777 5.473 1.00 89.75 88 ALA A CA 1
ATOM 647 C C . ALA A 1 88 ? -1.359 3.379 4.451 1.00 89.75 88 ALA A C 1
ATOM 649 O O . ALA A 1 88 ? -2.564 3.251 4.651 1.00 89.75 88 ALA A O 1
ATOM 650 N N . SER A 1 89 ? -0.882 3.977 3.352 1.00 89.38 89 SER A N 1
ATOM 651 C CA . SER A 1 89 ? -1.769 4.469 2.290 1.00 89.38 89 SER A CA 1
ATOM 652 C C . SER A 1 89 ? -2.470 3.332 1.550 1.00 89.38 89 SER A C 1
ATOM 654 O O . SER A 1 89 ? -3.658 3.446 1.255 1.00 89.38 89 SER A O 1
ATOM 656 N N . TYR A 1 90 ? -1.795 2.200 1.329 1.00 88.31 90 TYR A N 1
ATOM 657 C CA . TYR A 1 90 ? -2.441 1.009 0.773 1.00 88.31 90 TYR A CA 1
ATOM 658 C C . TYR A 1 90 ? -3.441 0.371 1.733 1.00 88.31 90 TYR A C 1
ATOM 660 O O . TYR A 1 90 ? -4.488 -0.100 1.290 1.00 88.31 90 TYR A O 1
ATOM 668 N N . LEU A 1 91 ? -3.145 0.371 3.035 1.00 88.75 91 LEU A N 1
ATOM 669 C CA . LEU A 1 91 ? -4.087 -0.101 4.046 1.00 88.75 91 LEU A CA 1
ATOM 670 C C . LEU A 1 91 ? -5.335 0.790 4.112 1.00 88.75 91 LEU A C 1
ATOM 672 O O . LEU A 1 91 ? -6.444 0.267 4.060 1.00 88.75 91 LEU A O 1
ATOM 676 N N . ALA A 1 92 ? -5.162 2.114 4.152 1.00 89.94 92 ALA A N 1
ATOM 677 C CA . ALA A 1 92 ? -6.264 3.078 4.122 1.00 89.94 92 ALA A CA 1
ATOM 678 C C . ALA A 1 92 ? -7.142 2.885 2.878 1.00 89.94 92 ALA A C 1
ATOM 680 O O . ALA A 1 92 ? -8.365 2.797 2.975 1.00 89.94 92 ALA A O 1
ATOM 681 N N . LEU A 1 93 ? -6.509 2.729 1.710 1.00 88.44 93 LEU A N 1
ATOM 682 C CA . LEU A 1 93 ? -7.217 2.478 0.460 1.00 88.44 93 LEU A CA 1
ATOM 683 C C . LEU A 1 93 ? -8.043 1.188 0.523 1.00 88.44 93 LEU A C 1
ATOM 685 O O . LEU A 1 93 ? -9.213 1.191 0.150 1.00 88.44 93 LEU A O 1
ATOM 689 N N . ALA A 1 94 ? -7.457 0.094 1.012 1.00 88.94 94 ALA A N 1
ATOM 690 C CA . ALA A 1 94 ? -8.153 -1.183 1.107 1.00 88.94 94 ALA A CA 1
ATOM 691 C C . ALA A 1 94 ? -9.366 -1.123 2.049 1.00 88.94 94 ALA A C 1
ATOM 693 O O . ALA A 1 94 ? -10.429 -1.651 1.718 1.00 88.94 94 ALA A O 1
ATOM 694 N N . LEU A 1 95 ? -9.228 -0.433 3.185 1.00 89.69 95 LEU A N 1
ATOM 695 C CA . LEU A 1 95 ? -10.316 -0.236 4.143 1.00 89.69 95 LEU A CA 1
ATOM 696 C C . LEU A 1 95 ? -11.439 0.629 3.564 1.00 89.69 95 LEU A C 1
ATOM 698 O O . LEU A 1 95 ? -12.610 0.277 3.711 1.00 89.69 95 LEU A O 1
ATOM 702 N N . ARG A 1 96 ? -11.100 1.714 2.857 1.00 88.06 96 ARG A N 1
ATOM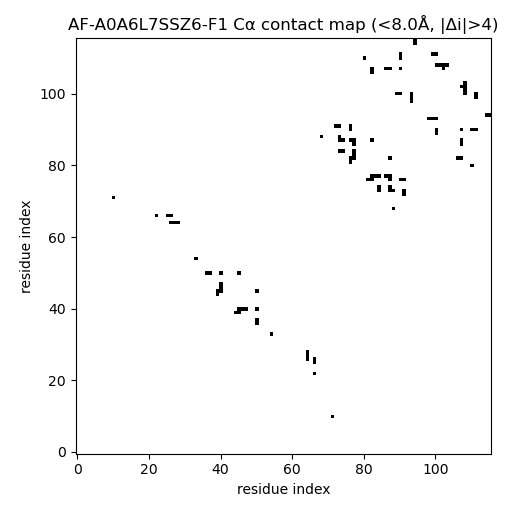 703 C CA . ARG A 1 96 ? -12.094 2.590 2.222 1.00 88.06 96 ARG A CA 1
ATOM 704 C C . ARG A 1 96 ? -12.887 1.877 1.132 1.00 88.06 96 ARG A C 1
ATOM 706 O O . ARG A 1 96 ? -14.108 2.001 1.084 1.00 88.06 96 ARG A O 1
ATOM 713 N N . GLU A 1 97 ? -12.202 1.123 0.278 1.00 86.75 97 GLU A N 1
ATOM 714 C CA . GLU A 1 97 ? -12.843 0.389 -0.818 1.00 86.75 97 GLU A CA 1
ATOM 715 C C . GLU A 1 97 ? -13.490 -0.929 -0.353 1.00 86.75 97 GLU A C 1
ATOM 717 O O . GLU A 1 97 ? -14.130 -1.621 -1.146 1.00 86.75 97 GLU A O 1
ATOM 722 N N . GLY A 1 98 ? -13.329 -1.299 0.925 1.00 85.75 98 GLY A N 1
ATOM 723 C CA . GLY A 1 98 ? -13.855 -2.543 1.487 1.00 85.75 98 GLY A CA 1
ATOM 724 C C . GLY A 1 98 ? -13.285 -3.792 0.810 1.00 85.75 98 GLY A C 1
ATOM 725 O O . GLY A 1 98 ? -13.985 -4.799 0.675 1.00 85.75 98 GLY A O 1
ATOM 726 N N . CYS A 1 99 ? -12.040 -3.723 0.334 1.00 86.56 99 CYS A N 1
ATOM 727 C CA . CYS A 1 99 ? -11.393 -4.796 -0.408 1.00 86.56 99 CYS A CA 1
ATOM 728 C C . CYS A 1 99 ? -10.295 -5.478 0.419 1.00 86.56 99 CYS A C 1
ATOM 730 O O . CYS A 1 99 ? -9.704 -4.903 1.331 1.00 86.56 99 CYS A O 1
ATOM 732 N N . ALA A 1 100 ? -10.018 -6.746 0.107 1.00 87.62 100 ALA A N 1
ATOM 733 C CA . ALA A 1 100 ? -8.942 -7.475 0.765 1.00 87.62 100 ALA A CA 1
ATOM 734 C C . ALA A 1 100 ? -7.579 -6.972 0.266 1.00 87.62 100 ALA A C 1
ATOM 736 O O . ALA A 1 100 ? -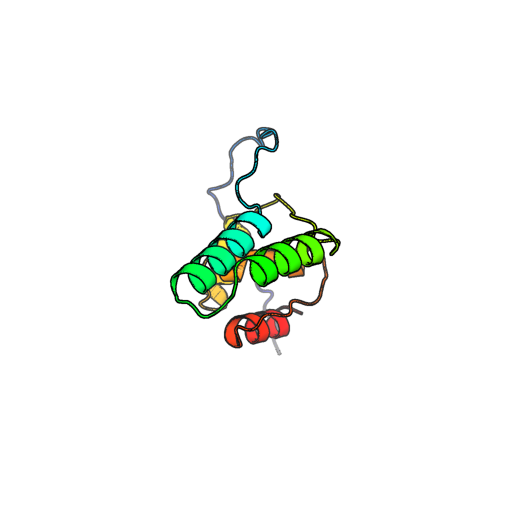7.292 -7.035 -0.932 1.00 87.62 100 ALA A O 1
ATOM 737 N N . LEU A 1 101 ? -6.719 -6.526 1.185 1.00 87.44 101 LEU A N 1
ATOM 738 C CA . LEU A 1 101 ? -5.341 -6.167 0.863 1.00 87.44 101 LEU A CA 1
ATOM 739 C C . LEU A 1 101 ? -4.473 -7.425 0.763 1.00 87.44 101 LEU A C 1
ATOM 741 O O . LEU A 1 101 ? -4.406 -8.222 1.698 1.00 87.44 101 LEU A O 1
ATOM 745 N N . VAL A 1 102 ? -3.771 -7.578 -0.361 1.00 87.06 102 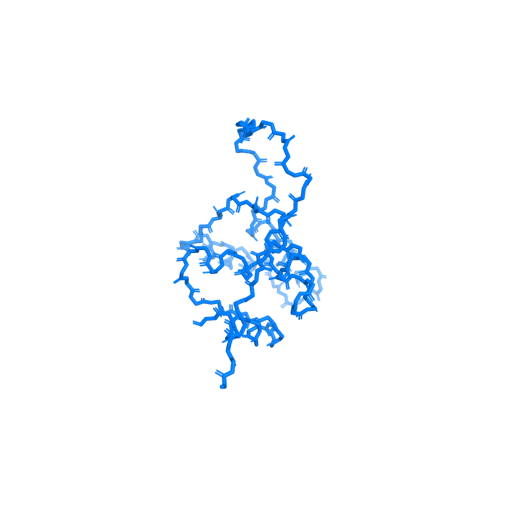VAL A N 1
ATOM 746 C CA . VAL A 1 102 ? -2.779 -8.640 -0.569 1.00 87.06 102 VAL A CA 1
ATOM 747 C C . VAL A 1 102 ? -1.461 -7.999 -0.981 1.00 87.06 102 VAL A C 1
ATOM 749 O O . VAL A 1 102 ? -1.351 -7.427 -2.064 1.00 87.06 102 VAL A O 1
ATOM 752 N N . SER A 1 103 ? -0.453 -8.106 -0.119 1.00 86.81 103 SER A N 1
ATOM 753 C CA . SER A 1 103 ? 0.904 -7.611 -0.357 1.00 86.81 103 SER A CA 1
ATOM 754 C C . SER A 1 103 ? 1.937 -8.729 -0.206 1.00 86.81 103 SER A C 1
ATOM 756 O O . SER A 1 103 ? 1.685 -9.762 0.412 1.00 86.81 103 SER A O 1
ATOM 758 N N . LEU A 1 104 ? 3.133 -8.529 -0.756 1.00 85.25 104 LEU A N 1
ATOM 759 C CA . LEU A 1 104 ? 4.294 -9.372 -0.448 1.00 85.25 104 LEU A CA 1
ATOM 760 C C . LEU A 1 104 ? 4.928 -9.005 0.904 1.00 85.25 104 LEU A C 1
ATOM 762 O O . LEU A 1 104 ? 5.701 -9.790 1.454 1.00 85.25 104 LEU A O 1
ATOM 766 N N . ASP A 1 105 ? 4.600 -7.834 1.454 1.00 87.25 105 ASP A N 1
ATOM 767 C CA . ASP A 1 105 ? 5.045 -7.434 2.783 1.00 87.25 105 ASP A CA 1
ATOM 768 C C . ASP A 1 105 ? 4.179 -8.102 3.862 1.00 87.25 105 ASP A C 1
ATOM 770 O O . ASP A 1 105 ? 2.978 -7.847 3.996 1.00 87.25 105 ASP A O 1
ATOM 774 N N . ARG A 1 106 ? 4.811 -8.964 4.667 1.00 88.75 106 ARG A N 1
ATOM 775 C CA . ARG A 1 106 ? 4.143 -9.688 5.755 1.00 88.75 106 ARG A CA 1
ATOM 776 C C . ARG A 1 106 ? 3.542 -8.748 6.803 1.00 88.75 106 ARG A C 1
ATOM 778 O O . ARG A 1 106 ? 2.456 -9.033 7.296 1.00 88.75 106 ARG A O 1
ATOM 785 N N . ARG A 1 107 ? 4.220 -7.651 7.150 1.00 88.38 107 ARG A N 1
ATOM 786 C CA . ARG A 1 107 ? 3.753 -6.710 8.182 1.00 88.38 107 ARG A CA 1
ATOM 787 C C . ARG A 1 107 ? 2.522 -5.949 7.705 1.00 88.38 107 ARG A C 1
ATOM 789 O O . ARG A 1 107 ? 1.619 -5.711 8.500 1.00 88.38 107 ARG A O 1
ATOM 796 N N . LEU A 1 108 ? 2.471 -5.612 6.417 1.00 89.38 108 LEU A N 1
ATOM 797 C CA . LEU A 1 108 ? 1.296 -4.977 5.824 1.00 89.38 108 LEU A CA 1
ATOM 798 C C . LEU A 1 108 ? 0.092 -5.930 5.793 1.00 89.38 108 LEU A C 1
ATOM 800 O O . LEU A 1 108 ? -1.008 -5.531 6.164 1.00 89.38 108 LEU A O 1
ATOM 804 N N . ASN A 1 109 ? 0.297 -7.201 5.439 1.00 90.88 109 ASN A N 1
ATOM 805 C CA . ASN A 1 109 ? -0.775 -8.202 5.503 1.00 90.88 109 ASN A CA 1
ATOM 806 C C . ASN A 1 109 ? -1.282 -8.420 6.937 1.00 90.88 109 ASN A C 1
ATOM 808 O O . ASN A 1 109 ? -2.482 -8.555 7.152 1.00 90.88 109 ASN A O 1
ATOM 812 N N . GLU A 1 110 ? -0.385 -8.441 7.927 1.00 92.31 110 GLU A N 1
ATOM 813 C CA . GLU A 1 110 ? -0.761 -8.555 9.344 1.00 92.31 110 GLU A CA 1
ATOM 814 C C . GLU A 1 110 ? -1.605 -7.368 9.811 1.00 92.31 110 GLU A C 1
ATOM 816 O O . GLU A 1 110 ? -2.600 -7.566 10.506 1.00 92.31 110 GLU A O 1
ATOM 821 N N . ALA A 1 111 ? -1.249 -6.152 9.392 1.00 91.62 111 ALA A N 1
ATOM 822 C CA . ALA A 1 111 ? -2.033 -4.954 9.676 1.00 91.62 111 ALA A CA 1
ATOM 823 C C . ALA A 1 111 ? -3.414 -4.996 9.001 1.00 91.62 111 ALA A C 1
ATOM 825 O O . ALA A 1 111 ? -4.411 -4.663 9.635 1.00 91.62 111 ALA A O 1
ATOM 826 N N . ALA A 1 112 ? -3.494 -5.473 7.755 1.00 91.56 112 ALA A N 1
ATOM 827 C CA . ALA A 1 112 ? -4.766 -5.635 7.051 1.00 91.56 112 ALA A CA 1
ATOM 828 C C . ALA A 1 112 ? -5.706 -6.626 7.746 1.00 91.56 112 ALA A C 1
ATOM 830 O O . ALA A 1 112 ? -6.889 -6.346 7.895 1.00 91.56 112 ALA A O 1
ATOM 831 N N . VAL A 1 113 ? -5.180 -7.755 8.229 1.00 90.88 113 VAL A N 1
ATOM 832 C CA . VAL A 1 113 ? -5.963 -8.736 9.002 1.00 90.88 113 VAL A CA 1
ATOM 833 C C . VAL A 1 113 ? -6.410 -8.175 10.357 1.00 90.88 113 VAL A C 1
ATOM 835 O O . VAL A 1 113 ? -7.418 -8.619 10.892 1.00 90.88 113 VAL A O 1
ATOM 838 N N . ALA A 1 114 ? -5.674 -7.220 10.931 1.00 90.69 114 ALA A N 1
ATOM 839 C CA . ALA A 1 114 ? -6.029 -6.608 12.210 1.00 90.69 114 ALA A CA 1
ATOM 840 C C . ALA A 1 114 ? -7.152 -5.557 12.109 1.00 90.69 114 ALA A C 1
ATOM 842 O O . ALA A 1 114 ? -7.810 -5.300 13.118 1.00 90.69 114 ALA A O 1
ATOM 843 N N . GLU A 1 115 ? -7.346 -4.949 10.934 1.00 87.75 115 GLU A N 1
ATOM 844 C CA . GLU A 1 115 ? -8.379 -3.929 10.675 1.00 87.75 115 GLU A CA 1
ATOM 845 C C . GLU A 1 115 ? -9.640 -4.486 9.980 1.00 87.75 115 GLU A C 1
ATOM 847 O O . GLU A 1 115 ? -10.679 -3.826 10.004 1.00 87.75 115 GLU A O 1
ATOM 852 N N . ALA A 1 116 ? -9.558 -5.677 9.369 1.00 74.31 116 ALA A N 1
ATOM 853 C CA . ALA A 1 116 ? -10.672 -6.381 8.716 1.00 74.31 116 ALA A CA 1
ATOM 854 C C . ALA A 1 116 ? -11.615 -7.081 9.712 1.00 74.31 116 ALA A C 1
ATOM 856 O O . ALA A 1 116 ? -12.842 -7.075 9.455 1.00 74.31 116 ALA A O 1
#

Foldseek 3Di:
DDDDDPDPDDDPPPPDDPDDDDDDDDDDVLVVVLVVLVVCVVVVVDDPVRSVVVSVVVVVDPDDDDPDDDQVQLVVLCVVLVHDSVLSRQLVVCVVVVHQDDDPDPSSNVSNVVSD

Mean predicted aligned error: 13.41 Å

Secondary structure (DSSP, 8-state):
-----------TT--S---------S--HHHHHHHHHHHHHHTTSS-HHHHHHHHHHHHHS-PPP-----HHHHHHHHHHHT--HHHHHHHHHHHHTT-----S-HHHHHHHHHH-

pLDDT: mean 71.29, std 19.66, range [32.88, 93.75]

Radius of gyration: 18.51 Å; Cα contacts (8 Å, |Δi|>4): 58; chains: 1; bounding box: 38×34×58 Å

Nearest PDB structures (foldseek):
  1v8o-assembly1_C  TM=8.031E-01  e=6.137E-03  Pyrobaculum aerophilum
  2fe1-assembly1_A-2  TM=7.830E-01  e=1.328E-02  Pyrobaculum aerophilum str. IM2
  1v8p-assembly2_F  TM=7.924E-01  e=2.012E-02  Pyrobaculum aerophilum
  1v8p-assembly1_D  TM=7.870E-01  e=4.619E-02  Pyrobaculum aerophilum

Solvent-accessible surface area (backbone atoms only — not comparable to full-atom values): 7568 Å² total; per-residue (Å²): 139,89,81,82,78,85,74,80,78,76,74,90,76,82,85,69,82,88,67,88,70,80,90,76,82,89,66,62,65,66,58,58,51,50,52,52,50,52,50,40,34,77,70,69,78,42,56,72,72,56,49,54,51,49,53,56,54,55,70,72,45,92,78,81,83,78,88,85,78,59,70,68,60,17,52,52,45,10,62,76,66,72,42,52,63,69,59,15,43,55,48,49,49,23,63,74,71,73,47,87,69,84,65,93,49,66,68,59,36,53,47,43,67,73,75,106